Protein AF-A0A6S7HWD0-F1 (afdb_monomer_lite)

Structure (mmCIF, N/CA/C/O backbone):
data_AF-A0A6S7HWD0-F1
#
_entry.id   AF-A0A6S7HWD0-F1
#
loop_
_atom_site.group_PDB
_atom_site.id
_atom_site.type_symbol
_atom_site.label_atom_id
_atom_site.label_alt_id
_atom_site.label_comp_id
_atom_site.label_asym_id
_atom_site.label_entity_id
_atom_site.label_seq_id
_atom_site.pdbx_PDB_ins_code
_atom_site.Cartn_x
_atom_site.Cartn_y
_atom_site.Cartn_z
_atom_site.occupancy
_atom_site.B_iso_or_equiv
_atom_site.auth_seq_id
_atom_site.auth_comp_id
_atom_site.auth_asym_id
_atom_site.auth_atom_id
_atom_site.pdbx_PDB_model_num
ATOM 1 N N . MET A 1 1 ? 6.647 -6.489 -26.824 1.00 40.94 1 MET A N 1
ATOM 2 C CA . MET A 1 1 ? 5.444 -5.790 -26.334 1.00 40.94 1 MET A CA 1
ATOM 3 C C . MET A 1 1 ? 5.904 -4.889 -25.202 1.00 40.94 1 MET A C 1
ATOM 5 O O . MET A 1 1 ? 6.462 -5.408 -24.248 1.00 40.94 1 MET A O 1
ATOM 9 N N . CYS A 1 2 ? 5.828 -3.567 -25.350 1.00 45.19 2 CYS A N 1
ATOM 10 C CA . CYS A 1 2 ? 6.183 -2.652 -24.264 1.00 45.19 2 CYS A CA 1
ATOM 11 C C . CYS A 1 2 ? 4.954 -2.501 -23.371 1.00 45.19 2 CYS A C 1
ATOM 13 O O . CYS A 1 2 ? 4.052 -1.732 -23.693 1.00 45.19 2 CYS A O 1
ATOM 15 N N . GLU A 1 3 ? 4.885 -3.284 -22.297 1.00 63.94 3 GLU A N 1
ATOM 16 C CA . GLU A 1 3 ? 3.877 -3.083 -21.260 1.00 63.94 3 GLU A CA 1
ATOM 17 C C . GLU A 1 3 ? 4.122 -1.711 -20.630 1.00 63.94 3 GLU A C 1
ATOM 19 O O . GLU A 1 3 ? 5.211 -1.419 -20.129 1.00 63.94 3 GLU A O 1
ATOM 24 N N . ARG A 1 4 ? 3.133 -0.821 -20.743 1.00 74.56 4 ARG A N 1
ATOM 25 C CA . ARG A 1 4 ? 3.195 0.495 -20.112 1.00 74.56 4 ARG A CA 1
ATOM 26 C C . ARG A 1 4 ? 3.257 0.269 -18.596 1.00 74.56 4 ARG A C 1
ATOM 28 O O . ARG A 1 4 ? 2.410 -0.462 -18.082 1.00 74.56 4 ARG A O 1
ATOM 35 N N . PRO A 1 5 ? 4.221 0.861 -17.875 1.00 78.38 5 PRO A N 1
ATOM 36 C CA . PRO A 1 5 ? 4.230 0.767 -16.424 1.00 78.38 5 PRO A CA 1
ATOM 37 C C . PRO A 1 5 ? 2.945 1.387 -15.863 1.00 78.38 5 PRO A C 1
ATOM 39 O O . PRO A 1 5 ? 2.515 2.442 -16.331 1.00 78.38 5 PRO A O 1
ATOM 42 N N . LEU A 1 6 ? 2.346 0.712 -14.878 1.00 84.75 6 LEU A N 1
ATOM 43 C CA . LEU A 1 6 ? 1.151 1.188 -14.181 1.00 84.75 6 LEU A CA 1
ATOM 44 C C . LEU A 1 6 ? 1.404 2.574 -13.585 1.00 84.75 6 LEU A C 1
ATOM 46 O O . LEU A 1 6 ? 2.441 2.810 -12.957 1.00 84.75 6 LEU A O 1
ATOM 50 N N . HIS A 1 7 ? 0.435 3.465 -13.754 1.00 90.19 7 HIS A N 1
ATOM 51 C CA . HIS A 1 7 ? 0.432 4.769 -13.116 1.00 90.19 7 HIS A CA 1
ATOM 52 C C . HIS A 1 7 ? 0.235 4.627 -11.598 1.00 90.19 7 HIS A C 1
ATOM 54 O O . HIS A 1 7 ? -0.324 3.643 -11.102 1.00 90.19 7 HIS A O 1
ATOM 60 N N . ALA A 1 8 ? 0.681 5.634 -10.844 1.00 88.25 8 ALA A N 1
ATOM 61 C CA . ALA A 1 8 ? 0.602 5.624 -9.384 1.00 88.25 8 ALA A CA 1
ATOM 62 C C . ALA A 1 8 ? -0.837 5.433 -8.873 1.00 88.25 8 ALA A C 1
ATOM 64 O O . ALA A 1 8 ? -1.042 4.670 -7.933 1.00 88.25 8 ALA A O 1
ATOM 65 N N . ASP A 1 9 ? -1.825 6.039 -9.537 1.00 88.75 9 ASP A N 1
ATOM 66 C CA . ASP A 1 9 ? -3.244 5.917 -9.179 1.00 88.75 9 ASP A CA 1
ATOM 67 C C . ASP A 1 9 ? -3.779 4.491 -9.372 1.00 88.75 9 ASP A C 1
ATOM 69 O O . ASP A 1 9 ? -4.584 4.001 -8.579 1.00 88.75 9 ASP A O 1
ATOM 73 N N . GLU A 1 10 ? -3.304 3.785 -10.399 1.00 90.75 10 GLU A N 1
ATOM 74 C CA . GLU A 1 10 ? -3.683 2.394 -10.655 1.00 90.75 10 GLU A CA 1
ATOM 75 C C . GLU A 1 10 ? -3.106 1.479 -9.573 1.00 90.75 10 GLU A C 1
AT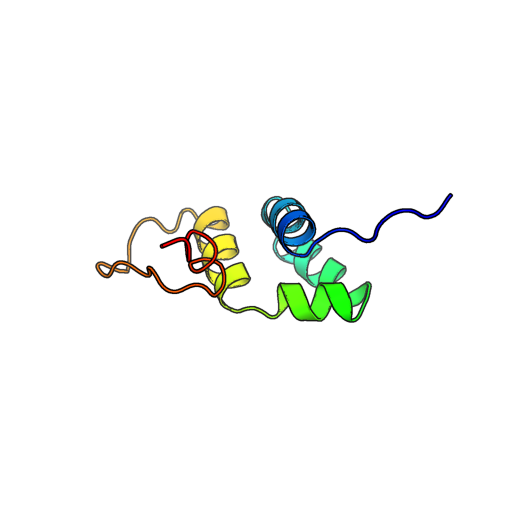OM 77 O O . GLU A 1 10 ? -3.822 0.650 -9.009 1.00 90.75 10 GLU A O 1
ATOM 82 N N . ILE A 1 11 ? -1.833 1.686 -9.214 1.00 91.06 11 ILE A N 1
ATOM 83 C CA . ILE A 1 11 ? -1.190 0.982 -8.098 1.00 91.06 11 ILE A CA 1
ATOM 84 C C . ILE A 1 11 ? -1.940 1.282 -6.799 1.00 91.06 11 ILE A C 1
ATOM 86 O O . ILE A 1 11 ? -2.278 0.358 -6.065 1.00 91.06 11 ILE A O 1
ATOM 90 N N . TYR A 1 12 ? -2.266 2.546 -6.532 1.00 91.06 12 TYR A N 1
ATOM 91 C CA . TYR A 1 12 ? -3.018 2.951 -5.348 1.00 91.06 12 TYR A CA 1
ATOM 92 C C . TYR A 1 12 ? -4.350 2.199 -5.247 1.00 91.06 12 TYR A C 1
ATOM 94 O O . TYR A 1 12 ? -4.659 1.621 -4.203 1.00 91.06 12 TYR A O 1
ATOM 102 N N . ASN A 1 13 ? -5.113 2.158 -6.342 1.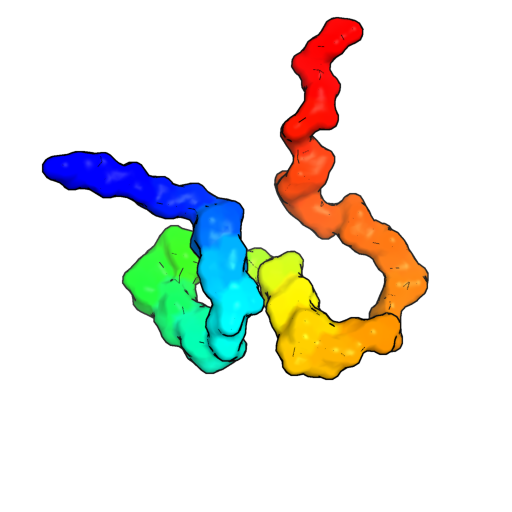00 90.56 13 ASN A N 1
ATOM 103 C CA . ASN A 1 13 ? -6.404 1.484 -6.402 1.00 90.56 13 ASN A CA 1
ATOM 104 C C . ASN A 1 13 ? -6.282 -0.021 -6.158 1.00 90.56 13 ASN A C 1
ATOM 106 O O . ASN A 1 13 ? -7.041 -0.552 -5.352 1.00 90.56 13 ASN A O 1
ATOM 110 N N . ILE A 1 14 ? -5.307 -0.697 -6.774 1.00 92.50 14 ILE A N 1
ATOM 111 C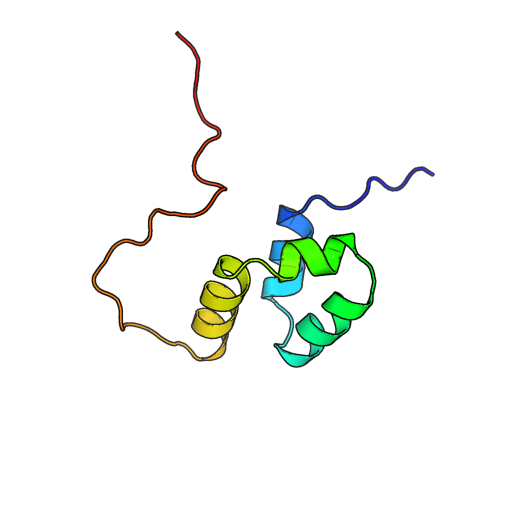 CA . ILE A 1 14 ? -5.050 -2.128 -6.541 1.00 92.50 14 ILE A CA 1
ATOM 112 C C . ILE A 1 14 ? -4.747 -2.373 -5.056 1.00 92.50 14 ILE A C 1
ATOM 114 O O . ILE A 1 14 ? -5.390 -3.197 -4.402 1.00 92.50 14 ILE A O 1
ATOM 118 N N . MET A 1 15 ? -3.813 -1.603 -4.497 1.00 94.00 15 MET A N 1
ATOM 119 C CA . MET A 1 15 ? -3.328 -1.760 -3.121 1.00 94.00 15 MET A CA 1
ATOM 12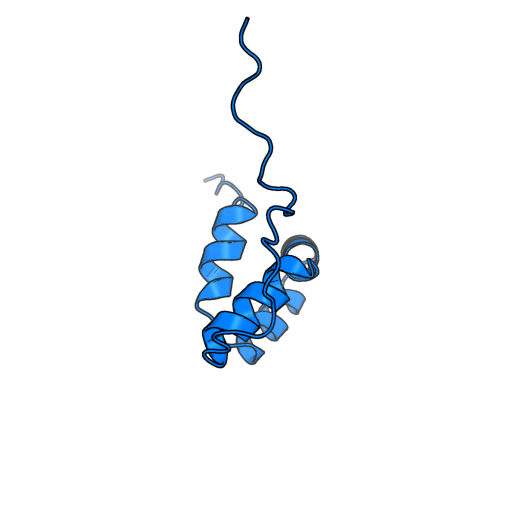0 C C . MET A 1 15 ? -4.413 -1.450 -2.085 1.00 94.00 15 MET A C 1
ATOM 122 O O . MET A 1 15 ? -4.436 -2.023 -0.997 1.00 94.00 15 MET A O 1
ATOM 126 N N . PHE A 1 16 ? -5.371 -0.588 -2.427 1.00 92.06 16 PHE A N 1
ATOM 127 C CA . PHE A 1 16 ? -6.492 -0.230 -1.565 1.00 92.06 16 PHE A CA 1
ATOM 128 C C . PHE A 1 16 ? -7.469 -1.389 -1.287 1.00 92.06 16 PHE A C 1
ATOM 130 O O . PHE A 1 16 ? -8.253 -1.320 -0.332 1.00 92.06 16 PHE A O 1
ATOM 137 N N . PHE A 1 17 ? -7.454 -2.454 -2.094 1.00 92.25 17 PHE A N 1
ATOM 138 C CA . PHE A 1 17 ? -8.262 -3.660 -1.864 1.00 92.25 17 PHE A CA 1
ATOM 139 C C . PHE A 1 17 ? -7.512 -4.767 -1.119 1.00 92.25 17 PHE A C 1
ATOM 141 O O . PHE A 1 17 ? -8.145 -5.673 -0.575 1.00 92.25 17 PHE A O 1
ATOM 148 N N . LEU A 1 18 ? -6.186 -4.678 -1.037 1.00 93.56 18 LEU A N 1
ATOM 149 C CA . LEU A 1 18 ? -5.353 -5.678 -0.381 1.00 93.56 18 LEU A CA 1
ATOM 150 C C . LEU A 1 18 ? -5.436 -5.594 1.148 1.00 93.56 1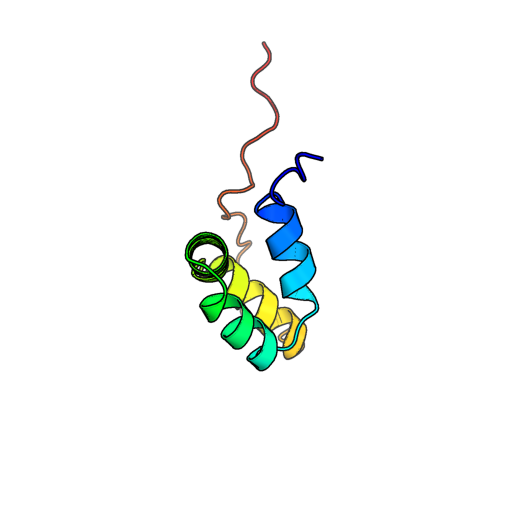8 LEU A C 1
ATOM 152 O O . LEU A 1 18 ? -6.003 -4.656 1.719 1.00 93.56 18 LEU A O 1
ATOM 156 N N . SER A 1 19 ? -4.958 -6.630 1.839 1.00 93.56 19 SER A N 1
ATOM 157 C CA . SER A 1 19 ? -4.771 -6.582 3.293 1.00 93.56 19 SER A CA 1
ATOM 158 C C . SER A 1 19 ? -3.561 -5.733 3.649 1.00 93.56 19 SER A C 1
ATOM 160 O O . SER A 1 19 ? -2.652 -5.591 2.838 1.00 93.56 19 SER A O 1
ATOM 162 N N . THR A 1 20 ? -3.526 -5.187 4.868 1.00 93.88 20 THR A N 1
ATOM 163 C CA . THR A 1 20 ? -2.338 -4.476 5.366 1.00 93.88 20 THR A CA 1
ATOM 164 C C . THR A 1 20 ? -1.082 -5.331 5.200 1.00 93.88 20 THR A C 1
ATOM 166 O O . THR A 1 20 ? -0.051 -4.825 4.772 1.00 93.88 20 THR A O 1
ATOM 169 N N . GLU A 1 21 ? -1.178 -6.632 5.485 1.00 95.12 21 GLU A N 1
ATOM 170 C CA . GLU A 1 21 ? -0.074 -7.577 5.319 1.00 95.12 21 GLU A CA 1
ATOM 171 C C . GLU A 1 21 ? 0.377 -7.684 3.856 1.00 95.12 21 GLU A C 1
ATOM 173 O O . GLU A 1 21 ? 1.567 -7.573 3.565 1.00 95.12 21 GLU A O 1
ATOM 178 N N . ASP A 1 22 ? -0.561 -7.829 2.922 1.00 96.25 22 ASP A N 1
ATOM 179 C CA . ASP A 1 22 ? -0.239 -7.931 1.498 1.00 96.25 22 ASP A CA 1
ATOM 180 C C . ASP A 1 22 ? 0.336 -6.627 0.943 1.00 96.25 22 ASP A C 1
ATOM 182 O O . ASP A 1 22 ? 1.297 -6.659 0.178 1.00 96.25 22 ASP A O 1
ATOM 186 N N . VAL A 1 23 ? -0.166 -5.470 1.384 1.00 95.25 23 VAL A N 1
ATOM 187 C CA . VAL A 1 23 ? 0.412 -4.173 1.010 1.00 95.25 23 VAL A CA 1
ATOM 188 C C . VAL A 1 23 ? 1.860 -4.063 1.494 1.00 95.25 23 VAL A C 1
ATOM 190 O O . VAL A 1 23 ? 2.726 -3.624 0.736 1.00 95.25 23 VAL A O 1
ATOM 193 N N . LEU A 1 24 ? 2.160 -4.500 2.723 1.00 95.38 24 LEU A N 1
ATOM 194 C CA . LEU A 1 24 ? 3.532 -4.509 3.243 1.00 95.38 24 LEU A CA 1
ATOM 195 C C . LEU A 1 24 ? 4.452 -5.421 2.418 1.00 95.38 24 LEU A C 1
ATOM 197 O O . LEU A 1 24 ? 5.604 -5.059 2.175 1.00 95.38 24 LEU A O 1
ATOM 201 N N . ARG A 1 25 ? 3.950 -6.562 1.929 1.00 97.12 25 ARG A N 1
ATOM 202 C CA . ARG A 1 25 ? 4.686 -7.415 0.978 1.00 97.12 25 ARG A CA 1
ATOM 203 C C . ARG A 1 25 ? 4.911 -6.689 -0.353 1.00 97.12 25 ARG A C 1
ATOM 205 O O . ARG A 1 25 ? 6.023 -6.705 -0.877 1.00 97.12 25 ARG A O 1
ATOM 212 N N . CYS A 1 26 ? 3.913 -5.971 -0.868 1.00 95.06 26 CYS A N 1
ATOM 213 C CA . CYS A 1 26 ? 4.036 -5.176 -2.094 1.00 95.06 26 CYS A CA 1
ATOM 214 C C . CYS A 1 26 ? 5.083 -4.052 -1.990 1.00 95.06 26 CYS A C 1
ATOM 216 O O . CYS A 1 26 ? 5.747 -3.744 -2.980 1.00 95.06 26 CYS A O 1
ATOM 218 N N . MET A 1 27 ? 5.318 -3.491 -0.798 1.00 95.12 27 MET A N 1
ATOM 219 C CA . MET A 1 27 ? 6.399 -2.515 -0.573 1.00 95.12 27 MET A CA 1
ATOM 220 C C . MET A 1 27 ? 7.807 -3.095 -0.783 1.00 95.12 27 MET A C 1
ATOM 222 O O . MET A 1 27 ? 8.769 -2.335 -0.909 1.00 95.12 27 MET A O 1
ATOM 226 N N . GLN A 1 28 ? 7.950 -4.420 -0.798 1.00 95.75 28 GLN A N 1
ATOM 227 C CA . GLN A 1 28 ? 9.228 -5.106 -0.994 1.00 95.75 28 GLN A CA 1
ATOM 228 C C . GLN A 1 28 ? 9.494 -5.460 -2.466 1.00 95.75 28 GLN A C 1
ATOM 230 O O . GLN A 1 28 ? 10.611 -5.844 -2.797 1.00 95.75 28 GLN A O 1
ATOM 235 N N . VAL A 1 29 ? 8.506 -5.296 -3.359 1.00 94.25 29 VAL A N 1
ATOM 236 C CA . VAL A 1 29 ? 8.604 -5.694 -4.776 1.00 94.25 29 VAL A CA 1
ATOM 237 C C . VAL A 1 29 ? 9.578 -4.808 -5.549 1.00 94.25 29 VAL A C 1
ATOM 239 O O . VAL A 1 29 ? 10.464 -5.303 -6.241 1.00 94.25 29 VAL A O 1
ATOM 242 N N . CYS A 1 30 ? 9.423 -3.485 -5.459 1.00 94.44 30 CYS A N 1
ATOM 243 C CA . CYS A 1 30 ? 10.305 -2.548 -6.147 1.00 94.44 30 CYS A CA 1
ATOM 244 C C . CYS A 1 30 ? 10.308 -1.165 -5.485 1.00 94.44 30 CYS A C 1
ATOM 246 O O . CYS A 1 30 ? 9.405 -0.801 -4.728 1.00 94.44 30 CYS A O 1
ATOM 248 N N . LYS A 1 31 ? 11.326 -0.356 -5.812 1.00 94.25 31 LYS A N 1
ATOM 249 C CA . LYS A 1 31 ? 11.464 1.014 -5.289 1.00 94.25 31 LYS A CA 1
ATOM 250 C C . LYS A 1 31 ? 10.260 1.891 -5.639 1.00 94.25 31 LYS A C 1
ATOM 252 O O . LYS A 1 31 ? 9.838 2.674 -4.802 1.00 94.25 31 LYS A O 1
ATOM 257 N N . TYR A 1 32 ? 9.701 1.740 -6.841 1.00 92.75 32 TYR A N 1
ATOM 258 C CA . TYR A 1 32 ? 8.574 2.553 -7.300 1.00 92.75 32 TYR A CA 1
ATOM 259 C C . TYR A 1 32 ? 7.315 2.326 -6.451 1.00 92.75 32 TYR A C 1
ATOM 261 O O . TYR A 1 32 ? 6.735 3.279 -5.937 1.00 92.75 32 TYR A O 1
ATOM 269 N N . TRP A 1 33 ? 6.951 1.063 -6.212 1.00 93.31 33 TRP A N 1
ATOM 270 C CA . TRP A 1 33 ? 5.802 0.705 -5.374 1.00 93.31 33 TRP A CA 1
ATOM 271 C C . TRP A 1 33 ? 6.015 1.117 -3.925 1.00 93.31 33 TRP A C 1
ATOM 273 O O . TRP A 1 33 ? 5.110 1.659 -3.299 1.00 93.31 33 TRP A O 1
ATOM 283 N N . LYS A 1 34 ? 7.235 0.929 -3.407 1.00 94.06 34 LYS A N 1
ATOM 284 C CA . LYS A 1 34 ? 7.602 1.406 -2.074 1.00 94.06 34 LYS A CA 1
ATOM 285 C C . LYS A 1 34 ? 7.397 2.914 -1.939 1.00 94.06 34 LYS A C 1
ATOM 287 O O . LYS A 1 34 ? 6.844 3.339 -0.937 1.00 94.06 34 LYS A O 1
ATOM 292 N N . THR A 1 35 ? 7.817 3.708 -2.925 1.00 94.12 35 THR A N 1
ATOM 293 C CA . THR A 1 35 ? 7.642 5.168 -2.905 1.00 94.12 35 THR A CA 1
ATOM 294 C C . THR A 1 35 ? 6.167 5.558 -2.855 1.00 94.12 35 THR A C 1
ATOM 296 O O . THR A 1 35 ? 5.794 6.341 -1.988 1.00 94.12 35 THR A O 1
ATOM 299 N N . ILE A 1 36 ? 5.323 4.969 -3.709 1.00 91.12 36 ILE A N 1
ATOM 300 C CA . ILE A 1 36 ? 3.872 5.236 -3.723 1.00 91.12 36 ILE A CA 1
ATOM 301 C C . ILE A 1 36 ? 3.236 4.855 -2.378 1.00 91.12 36 ILE A C 1
ATOM 303 O O . ILE A 1 36 ? 2.459 5.608 -1.798 1.00 91.12 36 ILE A O 1
ATOM 307 N N . LEU A 1 37 ? 3.598 3.688 -1.843 1.00 93.00 37 LEU A N 1
ATOM 308 C CA . LEU A 1 37 ? 3.032 3.156 -0.604 1.00 93.00 37 LEU A CA 1
ATOM 309 C C . LEU A 1 37 ? 3.628 3.775 0.665 1.00 93.00 37 LEU A C 1
ATOM 311 O O . LEU A 1 37 ? 3.145 3.491 1.755 1.00 93.00 37 LEU A O 1
ATOM 315 N N . LEU A 1 38 ? 4.660 4.615 0.570 1.00 94.00 38 LEU A N 1
ATOM 316 C CA . LEU A 1 38 ? 5.171 5.384 1.710 1.00 94.00 38 LEU A CA 1
ATOM 317 C C . LEU A 1 38 ? 4.342 6.645 1.985 1.00 94.00 38 LEU A C 1
ATOM 319 O O . LEU A 1 38 ? 4.514 7.270 3.034 1.00 94.00 38 LEU A O 1
ATOM 323 N N . GLU A 1 39 ? 3.427 7.017 1.090 1.00 92.19 39 GLU A N 1
ATOM 324 C CA . GLU A 1 39 ? 2.565 8.170 1.303 1.00 92.19 39 GLU A CA 1
ATOM 325 C C . GLU A 1 39 ? 1.641 7.962 2.509 1.00 92.19 39 GLU A C 1
ATOM 327 O O . GLU A 1 39 ? 0.822 7.043 2.566 1.00 92.19 39 GLU A O 1
ATOM 332 N N . GLN A 1 40 ? 1.713 8.872 3.483 1.00 89.44 40 GLN A N 1
ATOM 333 C CA . GLN A 1 40 ? 0.881 8.793 4.689 1.00 89.44 40 GLN A CA 1
ATOM 334 C C . GLN A 1 40 ? -0.620 8.808 4.371 1.00 89.44 40 GLN A C 1
ATOM 336 O O . GLN A 1 40 ? -1.422 8.219 5.098 1.00 89.44 40 GLN A O 1
ATOM 341 N N . ILE A 1 41 ? -1.007 9.491 3.290 1.00 89.38 41 ILE A N 1
ATOM 342 C CA . ILE A 1 41 ? -2.399 9.603 2.847 1.00 89.38 41 ILE A CA 1
ATOM 343 C C . ILE A 1 41 ? -2.942 8.231 2.437 1.00 89.38 41 ILE A C 1
ATOM 345 O O . ILE A 1 41 ? -4.090 7.919 2.760 1.00 89.38 41 ILE A O 1
ATOM 349 N N . PHE A 1 42 ? -2.124 7.393 1.787 1.00 91.62 42 PHE A N 1
ATOM 350 C CA . PHE A 1 42 ? -2.484 6.010 1.476 1.00 91.62 42 PHE A CA 1
ATOM 351 C C . PHE A 1 42 ? -2.870 5.248 2.746 1.00 91.62 42 PHE A C 1
ATOM 353 O O . PHE A 1 42 ? -3.997 4.765 2.858 1.00 91.62 42 PHE A O 1
ATOM 360 N N . TRP A 1 43 ? -1.988 5.223 3.747 1.00 92.81 43 TRP A N 1
ATOM 361 C CA . TRP A 1 43 ? -2.225 4.472 4.982 1.00 92.81 43 TRP A CA 1
ATOM 362 C C . TRP A 1 43 ? -3.402 5.006 5.790 1.00 92.81 43 TRP A C 1
ATOM 364 O O . TRP A 1 43 ? -4.198 4.212 6.293 1.00 92.81 43 TRP A O 1
ATOM 374 N N . ARG A 1 44 ? -3.581 6.333 5.857 1.00 91.06 44 ARG A N 1
ATOM 375 C CA . ARG A 1 44 ? -4.756 6.938 6.502 1.00 91.06 44 ARG A CA 1
ATOM 376 C C . ARG A 1 44 ? -6.053 6.423 5.882 1.00 91.06 44 ARG A C 1
ATOM 378 O O . ARG A 1 44 ? -6.938 5.988 6.616 1.00 91.06 44 ARG A O 1
ATOM 385 N N . LYS A 1 45 ? -6.174 6.430 4.549 1.00 90.12 45 LYS A N 1
ATOM 386 C CA . LYS A 1 45 ? -7.381 5.932 3.868 1.00 90.12 45 LYS A CA 1
ATOM 387 C C . LYS A 1 45 ? -7.526 4.414 3.995 1.00 90.12 45 LYS A C 1
ATOM 389 O O . LYS A 1 45 ? -8.625 3.932 4.264 1.00 90.12 45 LYS A O 1
ATOM 394 N N . HIS A 1 46 ? -6.433 3.669 3.839 1.00 91.62 46 HIS A N 1
ATOM 395 C CA . HIS A 1 46 ? -6.428 2.207 3.890 1.00 91.62 46 HIS A CA 1
ATOM 396 C C . HIS A 1 46 ? -6.873 1.674 5.260 1.00 91.62 46 HIS A C 1
ATOM 398 O O . HIS A 1 46 ? -7.767 0.833 5.340 1.00 91.62 46 HIS A O 1
ATOM 404 N N . ILE A 1 47 ? -6.316 2.221 6.346 1.00 89.56 47 ILE A N 1
ATOM 405 C CA . ILE A 1 47 ? -6.672 1.856 7.724 1.00 89.56 47 ILE A CA 1
ATOM 406 C C . ILE A 1 47 ? -8.111 2.286 8.031 1.00 89.56 47 ILE A C 1
ATOM 408 O O . ILE A 1 47 ? -8.885 1.479 8.544 1.00 89.56 47 ILE A O 1
ATOM 412 N N . ARG A 1 48 ? -8.513 3.514 7.657 1.00 88.75 48 ARG A N 1
ATOM 413 C CA . ARG A 1 48 ? -9.896 3.990 7.858 1.00 88.75 48 ARG A CA 1
ATOM 414 C C . ARG A 1 48 ? -10.923 3.040 7.235 1.00 88.75 48 ARG A C 1
ATOM 416 O O . ARG A 1 48 ? -11.885 2.678 7.906 1.00 88.75 48 ARG A O 1
ATOM 423 N N . LYS A 1 49 ? -10.690 2.591 5.994 1.00 86.81 49 LYS A N 1
ATOM 424 C CA . LYS A 1 49 ? -11.543 1.604 5.311 1.00 86.81 49 LYS A CA 1
ATOM 425 C C . LYS A 1 49 ? -11.526 0.239 6.002 1.00 86.81 49 LYS A C 1
ATOM 427 O O . LYS A 1 49 ? -12.579 -0.361 6.174 1.00 86.81 49 LYS A O 1
ATOM 432 N N . ARG A 1 50 ? -10.343 -0.270 6.361 1.00 85.12 50 ARG A N 1
ATOM 433 C CA . ARG A 1 50 ? -10.166 -1.624 6.920 1.00 85.12 50 ARG A CA 1
ATOM 434 C C . ARG A 1 50 ? -10.837 -1.817 8.278 1.00 85.12 50 ARG A C 1
ATOM 436 O O . ARG A 1 50 ? -11.332 -2.905 8.541 1.00 85.12 50 ARG A O 1
ATOM 443 N N . PHE A 1 51 ? -10.838 -0.787 9.116 1.00 82.69 51 PHE A N 1
ATOM 444 C CA . PHE A 1 51 ? -11.341 -0.863 10.490 1.00 82.69 51 PHE A CA 1
ATOM 445 C C . PHE A 1 51 ? -12.696 -0.163 10.682 1.00 82.69 51 PHE A C 1
ATOM 447 O O . PHE A 1 51 ? -13.098 0.049 11.820 1.00 82.69 51 PHE A O 1
ATOM 454 N N . ASP A 1 52 ? -13.371 0.220 9.587 1.00 75.56 52 ASP A N 1
ATOM 455 C CA . ASP A 1 52 ? -14.599 1.038 9.575 1.00 75.56 52 ASP A CA 1
ATOM 456 C C . ASP A 1 52 ? -14.544 2.187 10.597 1.00 75.56 52 ASP A C 1
ATOM 458 O O . ASP A 1 52 ? -15.472 2.417 11.373 1.00 75.56 52 ASP A O 1
ATOM 462 N N . LEU A 1 53 ? -13.411 2.904 10.619 1.00 74.62 53 LEU A N 1
ATOM 463 C CA . LEU A 1 53 ? -13.182 4.046 11.505 1.00 74.62 53 LEU A CA 1
ATOM 464 C C . LEU A 1 53 ? -14.006 5.239 11.002 1.00 74.62 53 LEU A C 1
ATOM 466 O O . LEU A 1 53 ? -13.476 6.222 10.476 1.00 74.62 53 LEU A O 1
ATOM 470 N N . LYS A 1 54 ? -15.329 5.146 11.130 1.00 64.81 54 LYS A N 1
ATOM 471 C CA . LYS A 1 54 ? -16.249 6.261 10.938 1.00 64.81 54 LYS A CA 1
ATOM 472 C C . LYS A 1 54 ? -16.116 7.181 12.146 1.00 64.81 54 LYS A C 1
ATOM 474 O O . LYS A 1 54 ? -16.547 6.848 13.240 1.00 64.81 54 LYS A O 1
ATOM 479 N N . ALA A 1 55 ? -15.541 8.354 11.899 1.00 60.94 55 ALA A N 1
ATOM 480 C CA . ALA A 1 55 ? -15.490 9.506 12.797 1.00 60.94 55 ALA A CA 1
ATOM 481 C C . ALA A 1 55 ? -14.500 9.442 13.974 1.00 60.94 55 ALA A C 1
ATOM 483 O O . ALA A 1 55 ? -14.863 9.090 15.084 1.00 60.94 55 ALA A O 1
ATOM 484 N N . VAL A 1 56 ? -13.308 10.013 13.763 1.00 53.66 56 VAL A N 1
ATOM 485 C CA . VAL A 1 56 ? -12.769 11.058 14.659 1.00 53.66 56 VAL A CA 1
ATOM 486 C C . VAL A 1 56 ? -11.973 12.047 13.806 1.00 53.66 56 VAL A C 1
ATOM 488 O O . VAL A 1 56 ? -10.751 12.013 13.773 1.00 53.66 56 VAL A O 1
ATOM 491 N N . THR A 1 57 ? -12.642 12.885 13.019 1.00 50.09 57 THR A N 1
ATOM 492 C CA . THR A 1 57 ? -12.073 14.164 12.548 1.00 50.09 57 THR A CA 1
ATOM 493 C C . THR A 1 57 ? -13.195 14.980 11.924 1.00 50.09 57 THR A C 1
ATOM 495 O O . THR A 1 57 ? -13.496 14.885 10.741 1.00 50.09 57 THR A O 1
ATOM 498 N N . LYS A 1 58 ? -13.854 15.796 12.752 1.00 48.41 58 LYS A N 1
ATOM 499 C CA . LYS A 1 58 ? -14.566 16.984 12.276 1.00 48.41 58 LYS A CA 1
ATOM 500 C C . LYS A 1 58 ? -13.509 17.980 11.789 1.00 48.41 58 LYS A C 1
ATOM 502 O O . LYS A 1 58 ? -13.131 18.874 12.535 1.00 48.41 58 LYS A O 1
ATOM 507 N N . LYS A 1 59 ? -12.944 17.750 10.611 1.00 49.56 59 LYS A N 1
ATOM 508 C CA . LYS A 1 59 ? -12.212 18.738 9.815 1.00 49.56 59 LYS A CA 1
ATOM 509 C C . LYS A 1 59 ? -12.015 18.120 8.442 1.00 49.56 59 LYS A C 1
ATOM 511 O O . LYS A 1 59 ? -11.405 17.063 8.327 1.00 49.56 59 LYS A O 1
ATOM 516 N N . GLU A 1 60 ? -12.621 18.747 7.446 1.00 53.62 60 GLU A N 1
ATOM 517 C CA . GLU A 1 60 ? -12.454 18.438 6.032 1.00 53.62 60 GLU A CA 1
ATOM 518 C C . GLU A 1 60 ? -10.957 18.392 5.698 1.00 53.62 60 GLU A C 1
ATOM 520 O O . GLU A 1 60 ? -10.294 19.420 5.621 1.00 53.62 60 GLU A O 1
ATOM 525 N N . GLU A 1 61 ? -10.398 17.191 5.539 1.00 50.53 61 GLU A N 1
ATOM 526 C CA . GLU A 1 61 ? -9.059 17.000 4.975 1.00 50.53 61 GLU A CA 1
ATOM 527 C C . GLU A 1 61 ? -9.186 16.990 3.442 1.00 50.53 61 GLU A C 1
ATOM 529 O O . GLU A 1 61 ? -9.039 15.954 2.792 1.00 50.53 61 GLU A O 1
ATOM 534 N N . LEU A 1 62 ? -9.482 18.156 2.861 1.00 54.62 62 LEU A N 1
ATOM 535 C CA . LEU A 1 62 ? -9.214 18.456 1.450 1.00 54.62 62 LEU A CA 1
ATOM 536 C C . LEU A 1 62 ? -7.727 18.804 1.282 1.00 54.62 62 LEU A C 1
ATOM 538 O O . LEU A 1 62 ? -7.386 19.881 0.821 1.00 54.62 62 LEU A O 1
ATOM 542 N N . GLU A 1 63 ? -6.823 17.909 1.676 1.00 52.28 63 GLU A N 1
ATOM 543 C CA . GLU A 1 63 ? -5.395 18.074 1.394 1.00 52.28 63 GLU A CA 1
ATOM 544 C C . GLU A 1 63 ? -4.783 16.719 1.051 1.00 52.28 63 GLU A C 1
ATOM 546 O O . GLU A 1 63 ? -4.330 15.945 1.897 1.00 52.28 63 GLU A O 1
ATOM 551 N N . GLY A 1 64 ? -4.807 16.416 -0.241 1.00 48.25 64 GLY A N 1
ATOM 552 C CA . GLY A 1 64 ? -3.947 15.412 -0.835 1.00 48.25 64 GLY A CA 1
ATOM 553 C C . GLY A 1 64 ? -3.364 15.948 -2.139 1.00 48.25 64 GLY A C 1
ATOM 554 O O . GLY A 1 64 ? -4.024 16.746 -2.806 1.00 48.25 64 GLY A O 1
ATOM 555 N N . PRO A 1 65 ? -2.160 15.502 -2.534 1.00 47.31 65 PRO A N 1
ATOM 556 C CA . PRO A 1 65 ? -1.446 16.010 -3.710 1.00 47.31 65 PRO A CA 1
ATOM 557 C C . PRO A 1 65 ? -2.165 15.760 -5.051 1.00 47.31 65 PRO A C 1
ATOM 559 O O . PRO A 1 65 ? -1.698 16.216 -6.087 1.00 47.31 65 PRO A O 1
ATOM 562 N N . LEU A 1 66 ? -3.318 15.082 -5.040 1.00 47.16 66 LEU A N 1
ATOM 563 C CA . LEU A 1 66 ? -4.174 14.843 -6.204 1.00 47.16 66 LEU A CA 1
ATOM 564 C C . LEU A 1 66 ? -5.247 15.931 -6.438 1.00 47.16 66 LEU A C 1
ATOM 566 O O . LEU A 1 66 ? -5.993 15.820 -7.404 1.00 47.16 66 LEU A O 1
ATOM 570 N N . TYR A 1 67 ? -5.355 16.981 -5.608 1.00 50.38 67 TYR A N 1
ATOM 571 C CA . TYR A 1 67 ? -6.391 18.024 -5.774 1.00 50.38 67 TYR A CA 1
ATOM 572 C C . TYR A 1 67 ? -6.004 19.187 -6.714 1.00 50.38 67 TYR A C 1
ATOM 574 O O . TYR A 1 67 ? -6.516 20.291 -6.580 1.00 50.38 67 TYR A O 1
ATOM 582 N N . GLN A 1 68 ? -5.105 19.010 -7.684 1.00 51.72 68 GLN A N 1
ATOM 583 C CA . GLN A 1 68 ? -4.752 20.147 -8.543 1.00 51.72 68 GLN A CA 1
ATOM 584 C C . GLN A 1 68 ? -4.475 19.793 -9.997 1.00 51.72 68 GLN A C 1
ATOM 586 O O . GLN A 1 68 ? -3.418 20.139 -10.496 1.00 51.72 68 GLN A O 1
ATOM 591 N N . TRP A 1 69 ? -5.427 19.168 -10.697 1.00 52.75 69 TRP A N 1
ATOM 592 C CA . TRP A 1 69 ? -5.433 19.147 -12.171 1.00 52.75 69 TRP A CA 1
ATOM 593 C C . TRP A 1 69 ? -6.861 19.251 -12.745 1.00 52.75 69 TRP A C 1
ATOM 595 O O . TRP A 1 69 ? -7.406 18.278 -13.250 1.00 52.75 69 TRP A O 1
ATOM 605 N N . SER A 1 70 ? -7.450 20.446 -12.634 1.00 48.81 70 SER A N 1
ATOM 606 C CA . SER A 1 70 ? -8.475 21.043 -13.523 1.00 48.81 70 SER A CA 1
ATOM 607 C C . SER A 1 70 ? -8.816 22.422 -12.928 1.00 48.81 70 SER A C 1
ATOM 609 O O . SER A 1 70 ? -9.239 22.480 -11.779 1.00 48.81 70 SER A O 1
ATOM 611 N N . ASP A 1 71 ? -8.615 23.590 -13.527 1.00 40.62 71 ASP A N 1
ATOM 612 C CA . ASP A 1 71 ? -8.248 23.973 -14.880 1.00 40.62 71 ASP A CA 1
ATOM 613 C C . ASP A 1 71 ? -7.436 25.273 -14.800 1.00 40.62 71 ASP A C 1
ATOM 615 O O . ASP A 1 71 ? -7.824 26.231 -14.135 1.00 40.62 71 ASP A O 1
ATOM 619 N N . SER A 1 72 ? -6.312 25.325 -15.510 1.00 51.00 72 SER A N 1
ATOM 620 C CA . SER A 1 72 ? -5.841 26.581 -16.087 1.00 51.00 72 SER A CA 1
ATOM 621 C C . SER A 1 72 ? -6.338 26.596 -17.521 1.00 51.00 72 SER A C 1
ATOM 623 O O . SER A 1 72 ? -5.708 25.992 -18.383 1.00 51.00 72 SER A O 1
ATOM 625 N N . THR A 1 73 ? -7.472 27.239 -17.793 1.00 43.78 73 THR A N 1
ATOM 626 C CA . THR A 1 73 ? -7.790 27.744 -19.135 1.00 43.78 73 THR A CA 1
ATOM 627 C C . THR A 1 73 ? -8.697 28.971 -19.014 1.00 43.78 73 THR A C 1
ATOM 629 O O . THR A 1 73 ? -9.904 28.831 -18.858 1.00 43.78 73 THR A O 1
ATOM 632 N N . ILE A 1 74 ? -8.023 30.125 -19.133 1.00 41.47 74 ILE A N 1
ATOM 633 C CA . ILE A 1 74 ? -8.451 31.459 -19.605 1.00 41.47 74 ILE A CA 1
ATOM 634 C C . ILE A 1 74 ? -9.459 32.221 -18.739 1.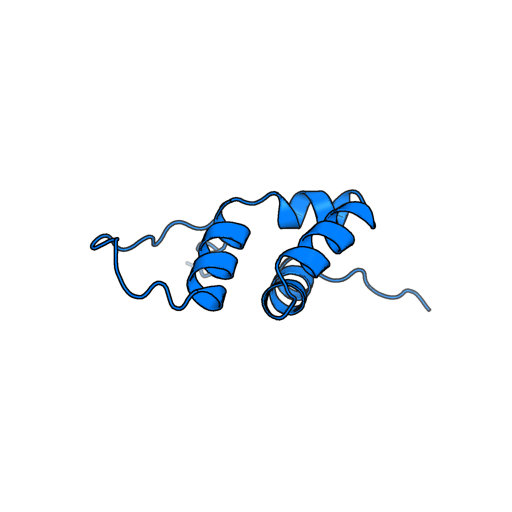00 41.47 74 ILE A C 1
ATOM 636 O O . ILE A 1 74 ? -10.664 31.902 -18.764 1.00 41.47 74 ILE A O 1
#

Radius of gyration: 15.0 Å; chains: 1; bounding box: 28×39×41 Å

Secondary structure (DSSP, 8-state):
--PPPPPHHHHHHHHTTS-HHHHHHHTTT-HHHHHHHT-HHHHHHHHHHHTT---S--S-----TTS--S----

InterPro domains:
  IPR001810 F-box domain [PF12937] (13-46)
  IPR036047 F-box-like domain superfamily [SSF81383] (11-53)

pLDDT: mean 77.62, std 19.61, range [40.62, 97.12]

Sequence (74 aa):
MCERPLHADEIYNIMFFLSTEDVLRCMQVCKYWKTILLEQIFWRKHIRKRFDLKAVTKKEELEGPLYQWSDSTI

Organism: Paramuricea clavata (NCBI:txid317549)

Foldseek 3Di:
DPDDPDDLVRLLVVLLPDDPVVLVVQLVPDPVSVVSSVDPVSVVSSVCVVVVVDDDDPDPPPDDPPPDDDDPDD